Protein AF-A0A0N1IKX7-F1 (afdb_monomer)

Structure (mmCIF, N/CA/C/O backbone):
data_AF-A0A0N1IKX7-F1
#
_entry.id   AF-A0A0N1IKX7-F1
#
loop_
_atom_site.group_PDB
_atom_site.id
_atom_site.type_symbol
_atom_site.label_atom_id
_atom_site.label_alt_id
_atom_site.label_comp_id
_atom_site.label_asym_id
_atom_site.label_entity_id
_atom_site.label_seq_id
_atom_site.pdbx_PDB_ins_code
_atom_site.Cartn_x
_atom_site.Cartn_y
_atom_site.Cartn_z
_atom_site.occupancy
_atom_site.B_iso_or_equiv
_atom_site.auth_seq_id
_atom_site.auth_comp_id
_atom_site.auth_asym_id
_atom_site.auth_atom_id
_atom_site.pdbx_PDB_model_num
ATOM 1 N N . MET A 1 1 ? 39.703 12.500 -57.273 1.00 55.53 1 MET A N 1
ATOM 2 C CA . MET A 1 1 ? 38.374 13.156 -57.177 1.00 55.53 1 MET A CA 1
ATOM 3 C C . MET A 1 1 ? 37.239 12.207 -56.747 1.00 55.53 1 MET A C 1
ATOM 5 O O . MET A 1 1 ? 36.127 12.673 -56.560 1.00 55.53 1 MET A O 1
ATOM 9 N N . TYR A 1 2 ? 37.491 10.905 -56.528 1.00 56.50 2 TYR A N 1
ATOM 10 C CA . TYR A 1 2 ? 36.464 9.918 -56.144 1.00 56.50 2 TYR A CA 1
ATOM 11 C C . TYR A 1 2 ? 36.329 9.700 -54.623 1.00 56.50 2 TYR A C 1
ATOM 13 O O . TYR A 1 2 ? 35.263 9.308 -54.157 1.00 56.50 2 TYR A O 1
ATOM 21 N N . GLU A 1 3 ? 37.367 9.986 -53.830 1.00 61.75 3 GLU A N 1
ATOM 22 C CA . GLU A 1 3 ? 37.381 9.651 -52.394 1.00 61.75 3 GLU A CA 1
ATOM 23 C C . GLU A 1 3 ? 36.375 10.458 -51.563 1.00 61.75 3 GLU A C 1
ATOM 25 O O . GLU A 1 3 ? 35.703 9.904 -50.696 1.00 61.75 3 GLU A O 1
ATOM 30 N N . GLY A 1 4 ? 36.167 11.737 -51.891 1.00 70.50 4 GLY A N 1
ATOM 31 C CA . GLY A 1 4 ? 35.191 12.582 -51.195 1.00 70.50 4 GLY A CA 1
ATOM 32 C C . GLY A 1 4 ? 33.738 12.113 -51.351 1.00 70.50 4 GLY A C 1
ATOM 33 O O . GLY A 1 4 ? 32.927 12.314 -50.449 1.00 70.50 4 GLY A O 1
ATOM 34 N N . MET A 1 5 ? 33.403 11.436 -52.456 1.00 76.06 5 MET A N 1
ATOM 35 C CA . MET A 1 5 ? 32.031 11.006 -52.742 1.00 76.06 5 MET A CA 1
ATOM 36 C C . MET A 1 5 ? 31.626 9.774 -51.921 1.00 76.06 5 MET A C 1
ATOM 38 O O . MET A 1 5 ? 30.508 9.716 -51.410 1.00 76.06 5 MET A O 1
ATOM 42 N N . TYR A 1 6 ? 32.548 8.828 -51.716 1.00 77.88 6 TYR A N 1
ATOM 43 C CA . TYR A 1 6 ? 32.311 7.664 -50.855 1.00 77.88 6 TYR A CA 1
ATOM 44 C C . TYR A 1 6 ? 32.184 8.052 -49.383 1.00 77.88 6 TYR A C 1
ATOM 46 O O . TYR A 1 6 ? 31.316 7.525 -48.688 1.00 77.88 6 TYR A O 1
ATOM 54 N N . VAL A 1 7 ? 32.992 9.012 -48.922 1.00 80.00 7 VAL A N 1
ATOM 55 C CA . VAL A 1 7 ? 32.901 9.547 -47.555 1.00 80.00 7 VAL A CA 1
ATOM 56 C C . VAL A 1 7 ? 31.553 10.238 -47.339 1.00 80.00 7 VAL A C 1
ATOM 58 O O . VAL A 1 7 ? 30.869 9.956 -46.356 1.00 80.00 7 VAL A O 1
ATOM 61 N N . CYS A 1 8 ? 31.113 11.071 -48.286 1.00 80.19 8 CYS A N 1
ATOM 62 C CA . CYS A 1 8 ? 29.815 11.744 -48.198 1.00 80.19 8 CYS A CA 1
ATOM 63 C C . CYS A 1 8 ? 28.640 10.745 -48.204 1.00 80.19 8 CYS A C 1
ATOM 65 O O . CYS A 1 8 ? 27.700 10.870 -47.417 1.00 80.19 8 CYS A O 1
ATOM 67 N N . TRP A 1 9 ? 28.718 9.699 -49.031 1.00 86.62 9 TRP A N 1
ATOM 68 C CA . TRP A 1 9 ? 27.712 8.637 -49.078 1.00 86.62 9 TRP A CA 1
ATOM 69 C C . TRP A 1 9 ? 27.663 7.805 -47.788 1.00 86.62 9 TRP A C 1
ATOM 71 O O . TRP A 1 9 ? 26.578 7.521 -47.274 1.00 86.62 9 TRP A O 1
ATOM 81 N N . ALA A 1 10 ? 28.823 7.455 -47.226 1.00 83.00 10 ALA A N 1
ATOM 82 C CA . ALA A 1 10 ? 28.919 6.706 -45.976 1.00 83.00 10 ALA A CA 1
ATOM 83 C C . ALA A 1 10 ? 28.345 7.496 -44.790 1.00 83.00 10 ALA A C 1
ATOM 85 O O . ALA A 1 10 ? 27.597 6.935 -43.988 1.00 83.00 10 ALA A O 1
ATOM 86 N N . VAL A 1 11 ? 28.617 8.804 -44.716 1.00 84.31 11 VAL A N 1
ATOM 87 C CA . VAL A 1 11 ? 28.045 9.694 -43.693 1.00 84.31 11 VAL A CA 1
ATOM 88 C C . VAL A 1 11 ? 26.527 9.808 -43.848 1.00 84.31 11 VAL A C 1
ATOM 90 O O . VAL A 1 11 ? 25.802 9.668 -42.861 1.00 84.31 11 VAL A O 1
ATOM 93 N N . GLY A 1 12 ? 26.022 9.972 -45.076 1.00 83.69 12 GLY A N 1
ATOM 94 C CA . GLY A 1 12 ? 24.582 10.000 -45.348 1.00 83.69 12 GLY A CA 1
ATOM 95 C C . GLY A 1 12 ? 23.872 8.707 -44.926 1.00 83.69 12 GLY A C 1
ATOM 96 O O . GLY A 1 12 ? 22.839 8.749 -44.253 1.00 83.69 12 GLY A O 1
ATOM 97 N N . ARG A 1 13 ? 24.455 7.541 -45.239 1.00 84.19 13 ARG A N 1
ATOM 98 C CA . ARG A 1 13 ? 23.925 6.237 -44.806 1.00 84.19 13 ARG A CA 1
ATOM 99 C C . ARG A 1 13 ? 24.012 6.035 -43.294 1.00 84.19 13 ARG A C 1
ATOM 101 O O . ARG A 1 13 ? 23.060 5.532 -42.701 1.00 84.19 13 ARG A O 1
ATOM 108 N N . GLY A 1 14 ? 25.126 6.425 -42.676 1.00 81.56 14 GLY A N 1
ATOM 109 C CA . GLY A 1 14 ? 25.322 6.341 -41.229 1.00 81.56 14 GLY A CA 1
ATOM 110 C C . GLY A 1 14 ? 24.294 7.178 -40.469 1.00 81.56 14 GLY A C 1
ATOM 111 O O . GLY A 1 14 ? 23.661 6.683 -39.538 1.00 81.56 14 GLY A O 1
ATOM 112 N N . GLY A 1 15 ? 24.043 8.407 -40.930 1.00 81.56 15 GLY A N 1
ATOM 113 C CA . GLY A 1 15 ? 23.010 9.282 -40.378 1.00 81.56 15 GLY A CA 1
ATOM 114 C C . GLY A 1 15 ? 21.599 8.704 -40.521 1.00 81.56 15 GLY A C 1
ATOM 115 O O . GLY A 1 15 ? 20.828 8.724 -39.562 1.00 81.56 15 GLY A O 1
ATOM 116 N N . ALA A 1 16 ? 21.269 8.120 -41.677 1.00 79.06 16 ALA A N 1
ATOM 117 C CA . ALA A 1 16 ? 19.969 7.485 -41.900 1.00 79.06 16 ALA A CA 1
ATOM 118 C C . ALA A 1 16 ? 19.746 6.258 -40.994 1.00 79.06 16 ALA A C 1
ATOM 120 O O . ALA A 1 16 ? 18.664 6.100 -40.424 1.00 79.06 16 ALA A O 1
ATOM 121 N N . LEU A 1 17 ? 20.773 5.422 -40.802 1.00 78.00 17 LEU A N 1
ATOM 122 C CA . LEU A 1 17 ? 20.716 4.265 -39.902 1.00 78.00 17 LEU A CA 1
ATOM 123 C C . LEU A 1 17 ? 20.590 4.691 -38.435 1.00 78.00 17 LEU A C 1
ATOM 125 O O . LEU A 1 17 ? 19.743 4.158 -37.719 1.00 78.00 17 LEU A O 1
ATOM 129 N N . ALA A 1 18 ? 21.362 5.693 -38.004 1.00 76.31 18 ALA A N 1
ATOM 130 C CA . ALA A 1 18 ? 21.282 6.246 -36.655 1.00 76.31 18 ALA A CA 1
ATOM 131 C C . ALA A 1 18 ? 19.911 6.886 -36.378 1.00 76.31 18 ALA A C 1
ATOM 133 O O . ALA A 1 18 ? 19.323 6.670 -35.318 1.00 76.31 18 ALA A O 1
ATOM 134 N N . ALA A 1 19 ? 19.350 7.616 -37.346 1.00 74.25 19 ALA A N 1
ATOM 135 C CA . ALA A 1 19 ? 18.011 8.188 -37.242 1.00 74.25 19 ALA A CA 1
ATOM 136 C C . ALA A 1 19 ? 16.918 7.104 -37.209 1.00 74.25 19 ALA A C 1
ATOM 138 O O . ALA A 1 19 ? 15.953 7.231 -36.452 1.00 74.25 19 ALA A O 1
ATOM 139 N N . GLY A 1 20 ? 17.075 6.025 -37.983 1.00 73.81 20 GLY A N 1
ATOM 140 C CA . GLY A 1 20 ? 16.193 4.856 -37.954 1.00 73.81 20 GLY A CA 1
ATOM 141 C C . GLY A 1 20 ? 16.225 4.136 -36.604 1.00 73.81 20 GLY A C 1
ATOM 142 O O . GLY A 1 20 ? 15.173 3.861 -36.029 1.00 73.81 20 GLY A O 1
ATOM 143 N N . TRP A 1 21 ? 17.418 3.928 -36.043 1.00 66.38 21 TRP A N 1
ATOM 144 C CA . TRP A 1 21 ? 17.613 3.362 -34.704 1.00 66.38 21 TRP A CA 1
ATOM 145 C C . TRP A 1 21 ? 17.051 4.261 -33.600 1.00 66.38 21 TRP A C 1
ATOM 147 O O . TRP A 1 21 ? 16.369 3.777 -32.700 1.00 66.38 21 TRP A O 1
ATOM 157 N N . ALA A 1 22 ? 17.257 5.577 -33.686 1.00 69.12 22 ALA A N 1
ATOM 158 C CA . ALA A 1 22 ? 16.705 6.530 -32.728 1.00 69.12 22 ALA A CA 1
ATOM 159 C C . ALA A 1 22 ? 15.168 6.580 -32.780 1.00 69.12 22 ALA A C 1
ATOM 161 O O . ALA A 1 22 ? 14.514 6.656 -31.739 1.00 69.12 22 ALA A O 1
ATOM 162 N N . ARG A 1 23 ? 14.564 6.507 -33.975 1.00 65.81 23 ARG A N 1
ATOM 163 C CA . ARG A 1 23 ? 13.100 6.456 -34.142 1.00 65.81 23 ARG A CA 1
ATOM 164 C C . ARG A 1 23 ? 12.515 5.118 -33.680 1.00 65.81 23 ARG A C 1
ATOM 166 O O . ARG A 1 23 ? 11.506 5.129 -32.979 1.00 65.81 23 ARG A O 1
ATOM 173 N N . GLY A 1 24 ? 13.170 3.996 -33.986 1.00 73.44 24 GLY A N 1
ATOM 174 C CA . GLY A 1 24 ? 12.773 2.663 -33.513 1.00 73.44 24 GLY A CA 1
ATOM 175 C C . GLY A 1 24 ? 12.915 2.496 -31.994 1.00 73.44 24 GLY A C 1
ATOM 176 O O . GLY A 1 24 ? 12.033 1.941 -31.340 1.00 73.44 24 GLY A O 1
ATOM 177 N N . GLY A 1 25 ? 13.972 3.063 -31.406 1.00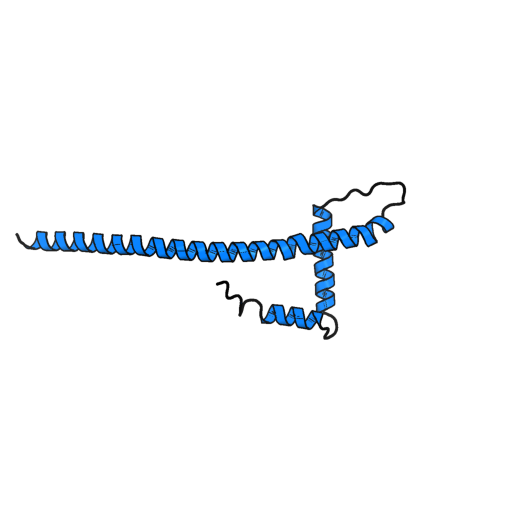 75.25 25 GLY A N 1
ATOM 178 C CA . GLY A 1 25 ? 14.210 3.052 -29.962 1.00 75.25 25 GLY A CA 1
ATOM 179 C C . GLY A 1 25 ? 13.168 3.844 -29.171 1.00 75.25 25 GLY A C 1
ATOM 180 O O . GLY A 1 25 ? 12.731 3.391 -28.116 1.00 75.25 25 GLY A O 1
ATOM 181 N N . ARG A 1 26 ? 12.694 4.988 -29.689 1.00 78.25 26 ARG A N 1
ATOM 182 C CA . ARG A 1 26 ? 11.660 5.813 -29.029 1.00 78.25 26 ARG A CA 1
ATOM 183 C C . ARG A 1 26 ? 10.333 5.076 -28.857 1.00 78.25 26 ARG A C 1
ATOM 185 O O . ARG A 1 26 ? 9.745 5.151 -27.783 1.00 78.25 26 ARG A O 1
ATOM 192 N N . ALA A 1 27 ? 9.882 4.337 -29.870 1.00 83.25 27 ALA A N 1
ATOM 193 C CA . ALA A 1 27 ? 8.651 3.552 -29.772 1.00 83.25 27 ALA A CA 1
ATOM 194 C C . ALA A 1 27 ? 8.770 2.444 -28.708 1.00 83.25 27 ALA A C 1
ATOM 196 O O . ALA A 1 27 ? 7.875 2.278 -27.880 1.00 83.25 27 ALA A O 1
ATOM 197 N N . ALA A 1 28 ? 9.909 1.746 -28.664 1.00 83.06 28 ALA A N 1
ATOM 198 C CA . ALA A 1 28 ? 10.181 0.737 -27.642 1.00 83.06 28 ALA A CA 1
ATOM 199 C C . ALA A 1 28 ? 10.283 1.338 -26.224 1.00 83.06 28 ALA A C 1
ATOM 201 O O . ALA A 1 28 ? 9.813 0.732 -25.259 1.00 83.06 28 ALA A O 1
ATOM 202 N N . LEU A 1 29 ? 10.859 2.539 -26.088 1.00 85.38 29 LEU A N 1
ATOM 203 C CA . LEU A 1 29 ? 10.930 3.276 -24.822 1.00 85.38 29 LEU A CA 1
ATOM 204 C C . LEU A 1 29 ? 9.542 3.702 -24.334 1.00 85.38 29 LEU A C 1
ATOM 206 O O . LEU A 1 29 ? 9.228 3.481 -23.168 1.00 85.38 29 LEU A O 1
ATOM 210 N N . LEU A 1 30 ? 8.693 4.242 -25.214 1.00 86.69 30 LEU A N 1
ATOM 211 C CA . LEU A 1 30 ? 7.316 4.616 -24.876 1.00 86.69 30 LEU A CA 1
ATOM 212 C C . LEU A 1 30 ? 6.474 3.394 -24.490 1.00 86.69 30 LEU A C 1
ATOM 214 O O . LEU A 1 30 ? 5.746 3.442 -23.501 1.00 86.69 30 LEU A O 1
ATOM 218 N N . ALA A 1 31 ? 6.612 2.278 -25.212 1.00 86.94 31 ALA A N 1
ATOM 219 C CA . ALA A 1 31 ? 5.916 1.035 -24.884 1.00 86.94 31 ALA A CA 1
ATOM 220 C C . ALA A 1 31 ? 6.321 0.498 -23.500 1.00 86.94 31 ALA A C 1
ATOM 222 O O . ALA A 1 31 ? 5.463 0.106 -22.705 1.00 86.94 31 ALA A O 1
ATOM 223 N N . ARG A 1 32 ? 7.622 0.536 -23.179 1.00 87.12 32 ARG A N 1
ATOM 224 C CA . ARG A 1 32 ? 8.134 0.184 -21.848 1.00 87.12 32 ARG A CA 1
ATOM 225 C C . ARG A 1 32 ? 7.624 1.153 -20.787 1.00 87.12 32 ARG A C 1
ATOM 227 O O . ARG A 1 32 ? 7.108 0.697 -19.774 1.00 87.12 32 ARG A O 1
ATOM 234 N N . ALA A 1 33 ? 7.704 2.461 -21.017 1.00 91.12 33 ALA A N 1
ATOM 235 C CA . ALA A 1 33 ? 7.211 3.470 -20.083 1.00 91.12 33 ALA A CA 1
ATOM 236 C C . ALA A 1 33 ? 5.717 3.283 -19.779 1.00 91.12 33 ALA A C 1
ATOM 238 O O . ALA A 1 33 ? 5.328 3.294 -18.617 1.00 91.12 33 ALA A O 1
ATOM 239 N N . ALA A 1 34 ? 4.892 3.013 -20.794 1.00 89.62 34 ALA A N 1
ATOM 240 C CA . ALA A 1 34 ? 3.471 2.729 -20.617 1.00 89.62 34 ALA A CA 1
ATOM 241 C C . ALA A 1 34 ? 3.225 1.442 -19.811 1.00 89.62 34 ALA A C 1
ATOM 243 O O . ALA A 1 34 ? 2.325 1.403 -18.972 1.00 89.62 34 ALA A O 1
ATOM 244 N N . LEU A 1 35 ? 4.025 0.391 -20.029 1.00 89.88 35 LEU A N 1
ATOM 245 C CA . LEU A 1 35 ? 3.959 -0.830 -19.224 1.00 89.88 35 LEU A CA 1
ATOM 246 C C . LEU A 1 35 ? 4.291 -0.541 -17.754 1.00 89.88 35 LEU A C 1
ATOM 248 O O . LEU A 1 35 ? 3.517 -0.908 -16.873 1.00 89.88 35 LEU A O 1
ATOM 252 N N . TRP A 1 36 ? 5.402 0.146 -17.486 1.00 90.94 36 TRP A N 1
ATOM 253 C CA . TRP A 1 36 ? 5.805 0.517 -16.128 1.00 90.94 36 TRP A CA 1
ATOM 254 C C . TRP A 1 36 ? 4.789 1.444 -15.460 1.00 90.94 36 TRP A C 1
ATOM 256 O O . TRP A 1 36 ? 4.455 1.225 -14.301 1.00 90.94 36 TRP A O 1
ATOM 266 N N . ALA A 1 37 ? 4.224 2.403 -16.195 1.00 92.62 37 ALA A N 1
ATOM 267 C CA . ALA A 1 37 ? 3.169 3.279 -15.701 1.00 92.62 37 ALA A CA 1
ATOM 268 C C . ALA A 1 37 ? 1.911 2.490 -15.312 1.00 92.62 37 ALA A C 1
ATOM 270 O O . ALA A 1 37 ? 1.367 2.704 -14.233 1.00 92.62 37 ALA A O 1
ATOM 271 N N . ARG A 1 38 ? 1.477 1.520 -16.132 1.00 93.06 38 ARG A N 1
ATOM 272 C CA . ARG A 1 38 ? 0.346 0.636 -15.791 1.00 93.06 38 ARG A CA 1
ATOM 273 C C . ARG A 1 38 ? 0.623 -0.200 -14.544 1.00 93.06 38 ARG A C 1
ATOM 275 O O . ARG A 1 38 ? -0.250 -0.326 -13.687 1.00 93.06 38 ARG A O 1
ATOM 282 N N . ARG A 1 39 ? 1.832 -0.754 -14.422 1.00 91.25 39 ARG A N 1
ATOM 283 C CA . ARG A 1 39 ? 2.255 -1.514 -13.235 1.00 91.25 39 ARG A CA 1
ATOM 284 C C . ARG A 1 39 ? 2.273 -0.640 -11.985 1.00 91.25 39 ARG A C 1
ATOM 286 O O . ARG A 1 39 ? 1.713 -1.036 -10.968 1.00 91.25 39 ARG A O 1
ATOM 293 N N . ALA A 1 40 ? 2.844 0.557 -12.086 1.00 90.38 40 ALA A N 1
ATOM 294 C CA . ALA A 1 40 ? 2.881 1.535 -11.008 1.00 90.38 40 ALA A CA 1
ATOM 295 C C . ALA A 1 40 ? 1.472 1.978 -10.598 1.00 90.38 40 ALA A C 1
ATOM 297 O O . ALA A 1 40 ? 1.183 2.027 -9.411 1.00 90.38 40 ALA A O 1
ATOM 298 N N . ALA A 1 41 ? 0.572 2.218 -11.554 1.00 92.94 41 ALA A N 1
ATOM 299 C CA . ALA A 1 41 ? -0.812 2.586 -11.271 1.00 92.94 41 ALA A CA 1
ATOM 300 C C . ALA A 1 41 ? -1.558 1.479 -10.509 1.00 92.94 41 ALA A C 1
ATOM 302 O O . ALA A 1 41 ? -2.202 1.757 -9.500 1.00 92.94 41 ALA A O 1
ATOM 303 N N . ARG A 1 42 ? -1.429 0.215 -10.939 1.00 90.94 42 ARG A N 1
ATOM 304 C CA . ARG A 1 42 ? -2.017 -0.932 -10.222 1.00 90.94 42 ARG A CA 1
ATOM 305 C C . ARG A 1 42 ? -1.435 -1.079 -8.812 1.00 90.94 42 ARG A C 1
ATOM 307 O O . ARG A 1 42 ? -2.188 -1.283 -7.866 1.00 90.94 42 ARG A O 1
ATOM 314 N N . ALA A 1 43 ? -0.117 -0.939 -8.662 1.00 88.94 43 ALA A N 1
ATOM 315 C CA . ALA A 1 43 ? 0.546 -1.005 -7.360 1.00 88.94 43 ALA A CA 1
ATOM 316 C C . ALA A 1 43 ? 0.129 0.150 -6.436 1.00 88.94 43 ALA A C 1
ATOM 318 O O . ALA A 1 43 ? -0.131 -0.073 -5.258 1.00 88.94 43 ALA A O 1
ATOM 319 N N . ALA A 1 44 ? 0.002 1.366 -6.970 1.00 92.06 44 ALA A N 1
ATOM 320 C CA . ALA A 1 44 ? -0.468 2.530 -6.230 1.00 92.06 44 ALA A CA 1
ATOM 321 C C . ALA A 1 44 ? -1.921 2.355 -5.774 1.00 92.06 44 ALA A C 1
ATOM 323 O O . ALA A 1 44 ? -2.229 2.633 -4.620 1.00 92.06 44 ALA A O 1
ATOM 324 N N . LEU A 1 45 ? -2.798 1.830 -6.637 1.00 93.50 45 LEU A N 1
ATOM 325 C CA . LEU A 1 45 ? -4.178 1.507 -6.272 1.00 93.50 45 LEU A CA 1
ATOM 326 C C . LEU A 1 45 ? -4.225 0.485 -5.125 1.00 93.50 45 LEU A C 1
ATOM 328 O O . LEU A 1 45 ? -4.945 0.685 -4.149 1.00 93.50 45 LEU A O 1
ATOM 332 N N . ALA A 1 46 ? -3.426 -0.582 -5.216 1.00 90.44 46 ALA A N 1
ATOM 333 C CA . ALA A 1 46 ? -3.327 -1.582 -4.158 1.00 90.44 46 ALA A CA 1
ATOM 334 C C . ALA A 1 46 ? -2.791 -0.978 -2.848 1.00 90.44 46 ALA A C 1
ATOM 336 O O . ALA A 1 46 ? -3.338 -1.246 -1.781 1.00 90.44 46 ALA A O 1
ATOM 337 N N . ALA A 1 47 ? -1.772 -0.117 -2.919 1.00 89.56 47 ALA A N 1
ATOM 338 C CA . ALA A 1 47 ? -1.226 0.575 -1.755 1.00 89.56 47 ALA A CA 1
ATOM 339 C C . ALA A 1 47 ? -2.253 1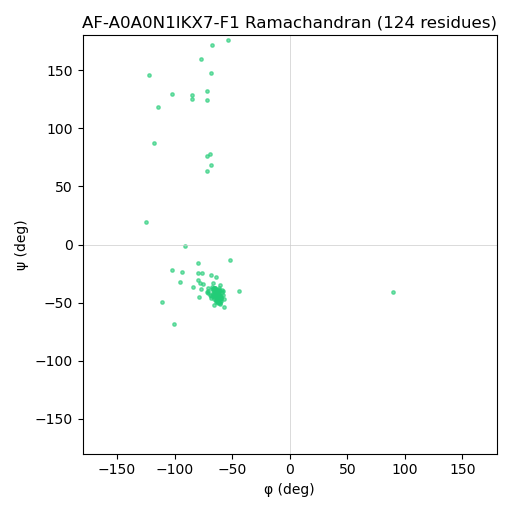.520 -1.111 1.00 89.56 47 ALA A C 1
ATOM 341 O O . ALA A 1 47 ? -2.392 1.521 0.107 1.00 89.56 47 ALA A O 1
ATOM 342 N N . LEU A 1 48 ? -3.017 2.272 -1.908 1.00 91.75 48 LEU A N 1
ATOM 343 C CA . LEU A 1 48 ? -4.095 3.135 -1.417 1.00 91.75 48 LEU A CA 1
ATOM 344 C C . LEU A 1 48 ? -5.203 2.329 -0.732 1.00 91.75 48 LEU A C 1
ATOM 346 O O . LEU A 1 48 ? -5.700 2.735 0.316 1.00 91.75 48 LEU A O 1
ATOM 350 N N . ALA A 1 49 ? -5.567 1.168 -1.278 1.00 90.06 49 ALA A N 1
ATOM 351 C CA . ALA A 1 49 ? -6.540 0.289 -0.640 1.00 90.06 49 ALA A CA 1
ATOM 352 C C . ALA A 1 49 ? -6.010 -0.275 0.692 1.00 90.06 49 ALA A C 1
ATOM 354 O O . ALA A 1 49 ? -6.701 -0.218 1.707 1.00 90.06 49 ALA A O 1
ATOM 355 N N . LEU A 1 50 ? -4.771 -0.775 0.712 1.00 87.56 50 LEU A N 1
ATOM 356 C CA . LEU A 1 50 ? -4.187 -1.436 1.883 1.00 87.56 50 LEU A CA 1
ATOM 357 C C . LEU A 1 50 ? -3.760 -0.469 2.997 1.00 87.56 50 LEU A C 1
ATOM 359 O O . LEU A 1 50 ? -3.857 -0.827 4.166 1.00 87.56 50 LEU A O 1
ATOM 363 N N . LEU A 1 51 ? -3.283 0.732 2.660 1.00 88.44 51 LEU A N 1
ATOM 364 C CA . LEU A 1 51 ? -2.780 1.723 3.624 1.00 88.44 51 LEU A CA 1
ATOM 365 C C . LEU A 1 51 ? -3.772 2.859 3.900 1.00 88.44 51 LEU A C 1
ATOM 367 O O . LEU A 1 51 ? -3.678 3.518 4.933 1.00 88.44 51 LEU A O 1
ATOM 371 N N . GLY A 1 52 ? -4.709 3.104 2.986 1.00 90.62 52 GLY A N 1
ATOM 372 C CA . GLY A 1 52 ? -5.752 4.116 3.134 1.00 90.62 52 GLY A CA 1
ATOM 373 C C . GLY A 1 52 ? -7.076 3.492 3.548 1.00 90.62 52 GLY A C 1
ATOM 374 O O . GLY A 1 52 ? -7.520 3.680 4.676 1.00 90.62 52 GLY A O 1
ATOM 375 N N . LEU A 1 53 ? -7.693 2.725 2.644 1.00 90.50 53 LEU A N 1
ATOM 376 C CA . LEU A 1 53 ? -9.070 2.251 2.812 1.00 90.50 53 LEU A CA 1
ATOM 377 C C . LEU A 1 53 ? -9.233 1.276 3.986 1.00 90.50 53 LEU A C 1
ATOM 379 O O . LEU A 1 53 ? -10.099 1.493 4.830 1.00 90.50 53 LEU A O 1
ATOM 383 N N . VAL A 1 54 ? -8.413 0.221 4.055 1.00 90.25 54 VAL A N 1
ATOM 384 C CA . VAL A 1 54 ? -8.518 -0.796 5.118 1.00 90.25 54 VAL A CA 1
ATOM 385 C C . VAL A 1 54 ? -8.305 -0.181 6.509 1.00 90.25 54 VAL A C 1
ATOM 387 O O . VAL A 1 54 ? -9.176 -0.365 7.362 1.00 90.25 54 VAL A O 1
ATOM 390 N N . PRO A 1 55 ? -7.231 0.597 6.759 1.00 90.50 55 PRO A N 1
ATOM 391 C CA . PRO A 1 55 ? -7.016 1.208 8.063 1.00 90.50 55 PRO A CA 1
ATOM 392 C C . PRO A 1 55 ? -8.085 2.234 8.421 1.00 90.50 55 PRO A C 1
ATOM 394 O O . PRO A 1 55 ? -8.501 2.276 9.571 1.00 90.50 55 PRO A O 1
ATOM 397 N N . LEU A 1 56 ? -8.567 3.021 7.453 1.00 90.06 56 LEU A N 1
ATOM 398 C CA . LEU A 1 56 ? -9.625 4.001 7.690 1.00 90.06 56 LEU A CA 1
ATOM 399 C C . LEU A 1 56 ? -10.940 3.322 8.096 1.00 90.06 56 LEU A C 1
ATOM 401 O O . LEU A 1 56 ? -11.549 3.713 9.087 1.00 90.06 56 LEU A O 1
ATOM 405 N N . MET A 1 57 ? -11.358 2.281 7.366 1.00 89.44 57 MET A N 1
ATOM 406 C CA . MET A 1 57 ? -12.571 1.519 7.688 1.00 89.44 57 MET A CA 1
ATOM 407 C C . MET A 1 57 ? -12.466 0.850 9.060 1.00 89.44 57 MET A C 1
ATOM 409 O O . MET A 1 57 ? -13.415 0.887 9.841 1.00 89.44 57 MET A O 1
ATOM 413 N N . PHE A 1 58 ? -11.311 0.256 9.366 1.00 87.38 58 PHE A N 1
ATOM 414 C CA . PHE A 1 58 ? -11.079 -0.414 10.642 1.00 87.38 58 PHE A CA 1
ATOM 415 C C . PHE A 1 58 ? -11.006 0.573 11.815 1.00 87.38 58 PHE A C 1
ATOM 417 O O . PHE A 1 58 ? -11.621 0.338 12.855 1.00 87.38 58 PHE A O 1
ATOM 424 N N . GLY A 1 59 ? -10.301 1.693 11.636 1.00 86.56 59 GLY A N 1
ATOM 425 C CA . GLY A 1 59 ? -10.200 2.773 12.616 1.00 86.56 59 GLY A CA 1
ATOM 426 C C . GLY A 1 59 ? -11.564 3.362 12.953 1.00 86.56 59 GLY A C 1
ATOM 427 O O . GLY A 1 59 ? -11.919 3.410 14.126 1.00 86.56 59 GLY A O 1
ATOM 428 N N . LEU A 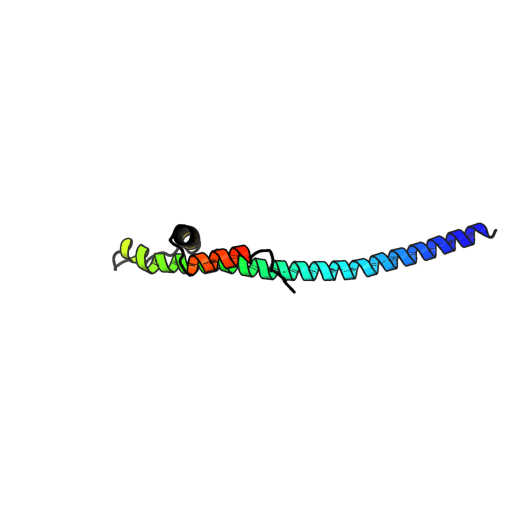1 60 ? -12.366 3.690 11.936 1.00 87.00 60 LEU A N 1
ATOM 429 C CA . LEU A 1 60 ? -13.716 4.223 12.122 1.00 87.00 60 LEU A CA 1
ATOM 430 C C . LEU A 1 60 ? -14.645 3.221 12.826 1.00 87.00 60 LEU A C 1
ATOM 43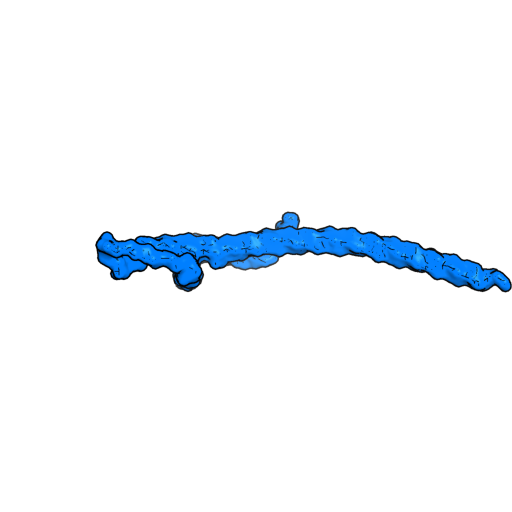2 O O . LEU A 1 60 ? -15.431 3.609 13.687 1.00 87.00 60 LEU A O 1
ATOM 436 N N . LEU A 1 61 ? -14.549 1.926 12.496 1.00 88.19 61 LEU A N 1
ATOM 437 C CA . LEU A 1 61 ? -15.335 0.876 13.150 1.00 88.19 61 LEU A CA 1
ATOM 438 C C . LEU A 1 61 ? -15.017 0.794 14.649 1.00 88.19 61 LEU A C 1
ATOM 440 O O . LEU A 1 61 ? -15.929 0.790 15.474 1.00 88.19 61 LEU A O 1
ATOM 444 N N . LEU A 1 62 ? -13.731 0.734 15.006 1.00 84.31 6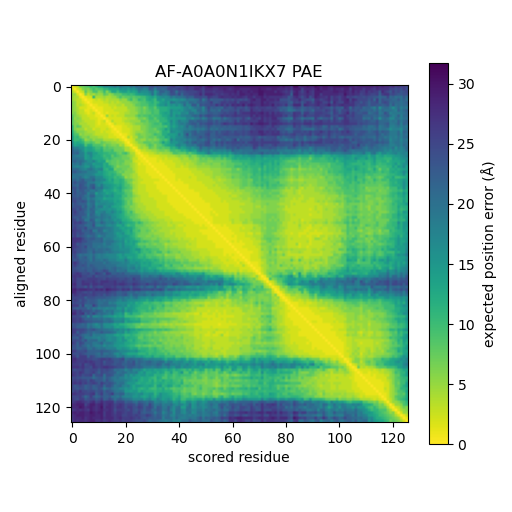2 LEU A N 1
ATOM 445 C CA . LEU A 1 62 ? -13.307 0.688 16.406 1.00 84.31 62 LEU A CA 1
ATOM 446 C C . LEU A 1 62 ? -13.655 1.979 17.138 1.00 84.31 62 LEU A C 1
ATOM 448 O O . LEU A 1 62 ? -14.059 1.938 18.298 1.00 84.31 62 LEU A O 1
ATOM 452 N N . GLU A 1 63 ? -13.533 3.117 16.466 1.00 84.62 63 GLU A N 1
ATOM 453 C CA . GLU A 1 63 ? -13.911 4.39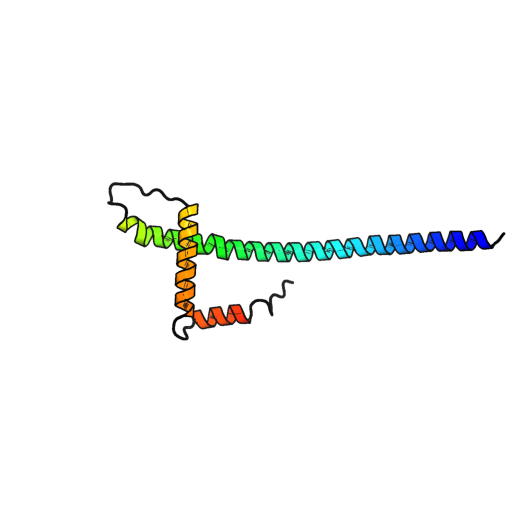0 17.044 1.00 84.62 63 GLU A CA 1
ATOM 454 C C . GLU A 1 63 ? -15.406 4.426 17.377 1.00 84.62 63 GLU A C 1
ATOM 456 O O . GLU A 1 63 ? -15.770 4.729 18.512 1.00 84.62 63 GLU A O 1
ATOM 461 N N . LEU A 1 64 ? -16.262 4.039 16.429 1.00 84.44 64 LEU A N 1
ATOM 462 C CA . LEU A 1 64 ? -17.711 4.019 16.606 1.00 84.44 64 LEU A CA 1
ATOM 463 C C . LEU A 1 64 ? -18.159 3.020 17.680 1.00 84.44 64 LEU A C 1
ATOM 465 O O . LEU A 1 64 ? -19.038 3.334 18.478 1.00 84.44 64 LEU A O 1
ATOM 469 N N . VAL A 1 65 ? -17.559 1.827 17.711 1.00 86.44 65 VAL A N 1
ATOM 470 C CA . VAL A 1 65 ? -17.979 0.731 18.602 1.00 86.44 65 VAL A CA 1
ATOM 471 C C . VAL A 1 65 ? -17.383 0.842 20.004 1.00 86.44 65 VAL A C 1
ATOM 473 O O . VAL A 1 65 ? -18.048 0.481 20.970 1.00 86.44 65 VAL A O 1
ATOM 476 N N . LEU A 1 66 ? -16.136 1.300 20.138 1.00 84.00 66 LEU A N 1
ATOM 477 C CA . LEU A 1 66 ? -15.423 1.315 21.420 1.00 84.00 66 LEU A CA 1
ATOM 478 C C . LEU A 1 66 ? -15.215 2.731 21.946 1.00 84.00 66 LEU A C 1
ATOM 480 O O . LEU A 1 66 ? -15.491 3.006 23.110 1.00 84.00 66 LEU A O 1
ATOM 484 N N . VAL A 1 67 ? -14.705 3.633 21.106 1.00 82.69 67 VAL A N 1
ATOM 485 C CA . VAL A 1 67 ? -14.202 4.930 21.575 1.00 82.69 67 VAL A CA 1
ATOM 486 C C . VAL A 1 67 ? -15.348 5.906 21.842 1.00 82.69 67 VAL A C 1
ATOM 488 O O . VAL A 1 67 ? -15.345 6.546 22.889 1.00 82.69 67 VAL A O 1
ATOM 491 N N . ILE A 1 68 ? -16.333 6.019 20.945 1.00 83.44 68 ILE A N 1
ATOM 492 C CA . ILE A 1 68 ? -17.511 6.884 21.118 1.00 83.44 68 ILE A CA 1
ATOM 493 C C . ILE A 1 68 ? -18.289 6.550 22.402 1.00 83.44 68 ILE A C 1
ATOM 495 O O . ILE A 1 68 ? -18.463 7.469 23.203 1.00 83.44 68 ILE A O 1
ATOM 499 N N . PRO A 1 69 ? -18.711 5.294 22.667 1.00 80.62 69 PRO A N 1
ATOM 500 C CA . PRO A 1 69 ? -19.483 4.990 23.874 1.00 80.62 69 PRO A CA 1
ATOM 501 C C . PRO A 1 69 ? -18.670 5.125 25.167 1.00 80.62 69 PRO A C 1
ATOM 503 O O . PRO A 1 69 ? -19.245 5.401 26.215 1.00 80.62 69 PRO A O 1
ATOM 506 N N . LEU A 1 70 ? -17.343 4.954 25.113 1.00 81.94 70 LEU A N 1
ATOM 507 C CA . LEU A 1 70 ? -16.475 5.132 26.279 1.00 81.94 70 LEU A CA 1
ATOM 508 C C . LEU A 1 70 ? -16.196 6.613 26.583 1.00 81.94 70 LEU A C 1
ATOM 510 O O . LEU A 1 70 ? -16.026 6.971 27.746 1.00 81.94 70 LEU A O 1
ATOM 514 N N . ARG A 1 71 ? -16.116 7.466 25.550 1.00 77.25 71 ARG A N 1
ATOM 515 C CA . ARG A 1 71 ? -15.725 8.878 25.692 1.00 77.25 71 ARG A CA 1
ATOM 516 C C . ARG A 1 71 ? -16.909 9.844 25.818 1.00 77.25 71 ARG A C 1
ATOM 518 O O . ARG A 1 71 ? -16.744 10.880 26.455 1.00 77.25 71 ARG A O 1
ATOM 525 N N . VAL A 1 72 ? -18.059 9.563 25.190 1.00 72.56 72 VAL A N 1
ATOM 526 C CA . VAL A 1 72 ? -19.173 10.524 25.081 1.00 72.56 72 VAL A CA 1
ATOM 527 C C . VAL A 1 72 ? -20.408 10.039 25.858 1.00 72.56 72 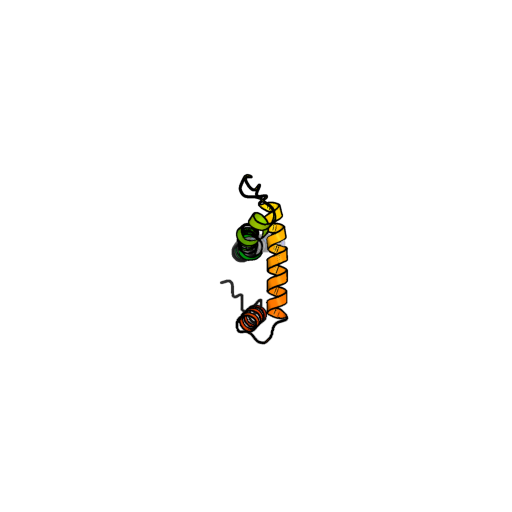VAL A C 1
ATOM 529 O O . VAL A 1 72 ? -20.976 9.007 25.504 1.00 72.56 72 VAL A O 1
ATOM 532 N N . PRO A 1 73 ? -20.877 10.774 26.885 1.00 71.56 73 PRO A N 1
ATOM 533 C CA . PRO A 1 73 ? -22.219 10.583 27.438 1.00 71.56 73 PRO A CA 1
ATOM 534 C C . PRO A 1 73 ? -23.289 11.029 26.421 1.00 71.56 73 PRO A C 1
ATOM 536 O O . PRO A 1 73 ? -23.060 11.970 25.669 1.00 71.56 73 PRO A O 1
ATOM 539 N N . LEU A 1 74 ? -24.460 10.377 26.412 1.00 67.12 74 LEU A N 1
ATOM 540 C CA . LEU A 1 74 ? -25.494 10.421 25.350 1.00 67.12 74 LEU A CA 1
ATOM 541 C C . LEU A 1 74 ? -25.981 11.813 24.880 1.00 67.12 74 LEU A C 1
ATOM 543 O O . LEU A 1 74 ? -26.629 11.905 23.843 1.00 67.12 74 LEU A O 1
ATOM 547 N N . GLU A 1 75 ? -25.665 12.884 25.605 1.00 71.50 75 GLU A N 1
ATOM 548 C CA . GLU A 1 75 ? -26.145 14.250 25.361 1.00 71.50 75 GLU A CA 1
ATOM 549 C C . GLU A 1 75 ? -25.236 15.091 24.439 1.00 71.50 75 GLU A C 1
ATOM 551 O O . GLU A 1 75 ? -25.529 16.256 24.174 1.00 71.50 75 GLU A O 1
ATOM 556 N N . GLN A 1 76 ? -24.105 14.552 23.963 1.00 73.25 76 GLN A N 1
ATOM 557 C CA . GLN A 1 76 ? -23.151 15.289 23.120 1.00 73.25 76 GLN A CA 1
ATOM 558 C C . GLN A 1 76 ? -22.913 14.614 21.764 1.00 73.25 76 GLN A C 1
ATOM 560 O O . GLN A 1 76 ? -22.893 13.390 21.649 1.00 73.25 76 GLN A O 1
ATOM 565 N N . SER A 1 77 ? -22.689 15.426 20.723 1.00 73.38 77 SER A N 1
ATOM 566 C CA . SER A 1 77 ? -22.345 14.926 19.387 1.00 73.38 77 SER A CA 1
ATOM 567 C C . SER A 1 77 ? -20.831 14.676 19.266 1.00 73.38 77 SER A C 1
ATOM 569 O O . SER A 1 77 ? -20.030 15.552 19.604 1.00 73.38 77 SER A O 1
ATOM 571 N N . PRO A 1 78 ? -20.401 13.487 18.805 1.00 71.44 78 PRO A N 1
ATOM 572 C CA . PRO A 1 78 ? -18.987 13.175 18.636 1.00 71.44 78 PRO A CA 1
ATOM 573 C C . PRO A 1 78 ? -18.389 13.939 17.447 1.00 71.44 78 PRO A C 1
ATOM 575 O O . PRO A 1 78 ? -18.925 13.908 16.341 1.00 71.44 78 PRO A O 1
ATOM 578 N N . VAL A 1 79 ? -17.236 14.578 17.660 1.00 77.94 79 VAL A N 1
ATOM 579 C CA . VAL A 1 79 ? -16.418 15.149 16.579 1.00 77.94 79 VAL A CA 1
ATOM 580 C C . VAL A 1 79 ? -15.523 14.046 16.011 1.00 77.94 79 VAL A C 1
ATOM 582 O O . VAL A 1 79 ? -14.803 13.400 16.773 1.00 77.94 79 VAL A O 1
ATOM 585 N N . LEU A 1 80 ? -15.591 13.831 14.695 1.00 74.75 80 LEU A N 1
ATOM 586 C CA . LEU A 1 80 ? -14.783 12.854 13.958 1.00 74.75 80 LEU A CA 1
ATOM 587 C C . LEU A 1 80 ? -13.652 13.578 13.224 1.00 74.75 80 LEU A C 1
ATOM 589 O O . LEU A 1 80 ? -13.903 14.536 12.487 1.00 74.75 80 LEU A O 1
ATOM 593 N N . PHE A 1 81 ? -12.417 13.112 13.390 1.00 82.75 81 PHE A N 1
ATOM 594 C CA . PHE A 1 81 ? -11.244 13.673 12.726 1.00 82.75 81 PHE A CA 1
ATOM 595 C C . PHE A 1 81 ? -10.622 12.604 11.836 1.00 82.75 81 PHE A C 1
ATOM 597 O O . PHE A 1 81 ? -9.661 11.942 12.212 1.00 82.75 81 PHE A O 1
ATOM 604 N N . VAL A 1 82 ? -11.118 12.513 10.600 1.00 83.25 82 VAL A N 1
ATOM 605 C CA . VAL A 1 82 ? -10.776 11.470 9.612 1.00 83.25 82 VAL A CA 1
ATOM 606 C C . VAL A 1 82 ? -9.275 11.162 9.521 1.00 83.25 82 VAL A C 1
ATOM 608 O O . VAL A 1 82 ? -8.884 10.005 9.400 1.00 83.25 82 VAL A O 1
ATOM 611 N N . TRP A 1 83 ? -8.413 12.181 9.587 1.00 85.06 83 TRP A N 1
ATOM 612 C CA . TRP A 1 83 ? -6.961 11.989 9.535 1.00 85.06 83 TRP A CA 1
ATOM 613 C C . TRP A 1 83 ? -6.381 11.348 10.807 1.00 85.06 83 TRP A C 1
ATOM 615 O O . TRP A 1 83 ? -5.498 10.494 10.729 1.00 85.06 83 TRP A O 1
ATOM 625 N N . GLN A 1 84 ? -6.878 11.742 11.980 1.00 85.94 84 GLN A N 1
ATOM 626 C CA . GLN A 1 84 ? -6.499 11.137 13.255 1.00 85.94 84 GLN A CA 1
ATOM 627 C C . GLN A 1 84 ? -7.023 9.701 13.342 1.00 85.94 84 GLN A C 1
ATOM 629 O O . GLN A 1 84 ? -6.271 8.794 13.701 1.00 85.94 84 GLN A O 1
ATOM 634 N N . ASP A 1 85 ? -8.278 9.490 12.951 1.00 85.75 85 ASP A N 1
ATOM 635 C CA . ASP A 1 85 ? -8.933 8.182 12.992 1.00 85.75 85 ASP A CA 1
ATOM 636 C C . ASP A 1 85 ? -8.274 7.216 12.000 1.00 85.75 85 ASP A C 1
ATOM 638 O O . ASP A 1 85 ? -8.094 6.035 12.299 1.00 85.75 85 ASP A O 1
ATOM 642 N N . TRP A 1 86 ? -7.788 7.728 10.863 1.00 90.06 86 TRP A N 1
ATOM 643 C CA . TRP A 1 86 ? -6.922 6.981 9.953 1.00 90.06 86 TRP A CA 1
ATOM 644 C C . TRP A 1 86 ? -5.617 6.542 10.625 1.00 90.06 86 TRP A C 1
ATOM 646 O O . TRP A 1 86 ? -5.282 5.358 10.582 1.00 90.06 86 TRP A O 1
ATOM 656 N N . ALA A 1 87 ? -4.881 7.456 11.264 1.00 90.75 87 ALA A N 1
ATOM 657 C CA . ALA A 1 87 ? -3.612 7.125 11.914 1.00 90.75 87 ALA A CA 1
ATOM 658 C C . ALA A 1 87 ? -3.793 6.092 13.045 1.00 90.75 87 ALA A C 1
ATOM 660 O O . ALA A 1 87 ? -3.008 5.144 13.159 1.00 90.75 87 ALA A O 1
ATOM 661 N N . LEU A 1 88 ? -4.860 6.228 13.839 1.00 88.25 88 LEU A N 1
ATOM 662 C CA . LEU A 1 88 ? -5.258 5.245 14.850 1.00 88.25 88 LEU A CA 1
ATOM 663 C C . LEU A 1 88 ? -5.639 3.907 14.208 1.00 88.25 88 LEU A C 1
ATOM 665 O O . LEU A 1 88 ? -5.181 2.854 14.648 1.00 88.25 88 LEU A O 1
ATOM 669 N N . GLY A 1 89 ? -6.394 3.940 13.112 1.00 89.81 89 GLY A N 1
ATOM 670 C CA . GLY A 1 89 ? -6.739 2.767 12.318 1.00 89.81 89 GLY A CA 1
ATOM 671 C C . GLY A 1 89 ? -5.518 2.017 11.781 1.00 89.81 89 GLY A C 1
ATOM 672 O O . GLY A 1 89 ? -5.477 0.786 11.847 1.00 89.81 89 GLY A O 1
ATOM 673 N N . VAL A 1 90 ? -4.480 2.730 11.324 1.00 91.75 90 VAL A N 1
ATOM 674 C CA . VAL A 1 90 ? -3.195 2.137 10.905 1.00 91.75 90 VAL A CA 1
ATOM 675 C C . VAL A 1 90 ? -2.519 1.443 12.082 1.00 91.75 90 VAL A C 1
ATOM 677 O O . VAL A 1 90 ? -2.071 0.301 11.946 1.00 91.75 90 VAL A O 1
ATOM 680 N N . LEU A 1 91 ? -2.477 2.092 13.247 1.00 90.56 91 LEU A N 1
ATOM 681 C CA . LEU A 1 91 ? -1.906 1.510 14.459 1.00 90.56 91 LEU A CA 1
ATOM 682 C C . LEU A 1 91 ? -2.651 0.233 14.873 1.00 90.56 91 LEU A C 1
ATOM 684 O O . LEU A 1 91 ? -2.013 -0.797 15.091 1.00 90.56 91 LEU A O 1
ATOM 688 N N . TYR A 1 92 ? -3.983 0.263 14.930 1.00 87.69 92 TYR A N 1
ATOM 689 C CA . TYR A 1 92 ? -4.782 -0.900 15.314 1.00 87.69 92 TYR A CA 1
ATOM 690 C C . TYR A 1 92 ? -4.653 -2.044 14.313 1.00 87.69 92 TYR A C 1
ATOM 692 O O . TYR A 1 92 ? -4.443 -3.187 14.715 1.00 87.69 92 TYR A O 1
ATOM 700 N N . THR A 1 93 ? -4.692 -1.743 13.014 1.00 90.06 93 THR A N 1
ATOM 701 C CA . THR A 1 93 ? -4.480 -2.743 11.958 1.00 90.06 93 THR A CA 1
ATOM 702 C C . THR A 1 93 ? -3.110 -3.405 12.110 1.00 90.06 93 THR A C 1
ATOM 704 O O . THR A 1 93 ? -2.990 -4.624 11.997 1.00 90.06 93 THR A O 1
ATOM 707 N N . LYS A 1 94 ? -2.071 -2.626 12.439 1.00 89.75 94 LYS A N 1
ATOM 708 C CA . LYS A 1 94 ? -0.720 -3.141 12.687 1.00 89.75 94 LYS A CA 1
ATOM 709 C C . LYS A 1 94 ? -0.660 -4.042 13.923 1.00 89.75 94 LYS A C 1
ATOM 711 O O . LYS A 1 94 ? -0.020 -5.089 13.859 1.00 89.75 94 LYS A O 1
ATOM 716 N N . ILE A 1 95 ? -1.332 -3.673 15.015 1.00 90.06 95 ILE A N 1
ATOM 717 C CA . ILE A 1 95 ? -1.420 -4.500 16.230 1.00 90.06 95 ILE A CA 1
ATOM 718 C C . ILE A 1 95 ? -2.145 -5.813 15.924 1.00 90.06 95 ILE A C 1
ATOM 720 O O . ILE A 1 95 ? -1.626 -6.878 16.236 1.00 90.06 95 ILE A O 1
ATOM 724 N N . VAL A 1 96 ? -3.302 -5.763 15.260 1.00 86.94 96 VAL A N 1
ATOM 725 C CA . VAL A 1 96 ? -4.078 -6.960 14.898 1.00 86.94 96 VAL A CA 1
ATOM 726 C C . VAL A 1 96 ? -3.293 -7.865 13.952 1.00 86.94 96 VAL A C 1
ATOM 728 O O . VAL A 1 96 ? -3.271 -9.079 14.145 1.00 86.94 96 VAL A O 1
ATOM 731 N N . CYS A 1 97 ? -2.602 -7.295 12.965 1.00 86.88 97 CYS A N 1
ATOM 732 C CA . CYS A 1 97 ? -1.723 -8.047 12.075 1.00 86.88 97 CYS A CA 1
ATOM 733 C C . CYS A 1 97 ? -0.587 -8.721 12.860 1.00 86.88 97 CYS A C 1
ATOM 735 O O . CYS A 1 97 ? -0.362 -9.920 12.706 1.00 86.88 97 CYS A O 1
ATOM 737 N N . ALA A 1 98 ? 0.070 -7.992 13.770 1.00 89.38 98 ALA A N 1
ATOM 738 C CA . ALA A 1 98 ? 1.111 -8.550 14.629 1.00 89.38 98 ALA A CA 1
ATOM 739 C C . ALA A 1 98 ? 0.577 -9.692 15.505 1.00 89.38 98 ALA A C 1
ATOM 741 O O . ALA A 1 98 ? 1.183 -10.758 15.537 1.00 89.38 98 ALA A O 1
ATOM 742 N N . LEU A 1 99 ? -0.583 -9.518 16.143 1.00 89.06 99 LEU A N 1
ATOM 743 C CA . LEU A 1 99 ? -1.233 -10.562 16.940 1.00 89.06 99 LEU A CA 1
ATOM 744 C C . LEU A 1 99 ? -1.606 -11.784 16.093 1.00 89.06 99 LEU A C 1
ATOM 746 O O . LEU A 1 99 ? -1.387 -12.913 16.517 1.00 89.06 99 LEU A O 1
ATOM 750 N N . THR A 1 100 ? -2.116 -11.570 14.879 1.00 87.19 100 THR A N 1
ATOM 751 C CA . THR A 1 100 ? -2.454 -12.650 13.936 1.00 87.19 100 THR A CA 1
ATOM 752 C C . THR A 1 100 ? -1.215 -13.460 13.552 1.00 87.19 100 THR A C 1
ATOM 754 O O . THR A 1 100 ? -1.293 -14.679 13.426 1.00 87.19 100 THR A O 1
ATOM 757 N N . MET A 1 101 ? -0.063 -12.801 13.402 1.00 85.06 101 MET A N 1
ATOM 758 C CA . MET A 1 101 ? 1.210 -13.451 13.077 1.00 85.06 101 MET A CA 1
ATOM 759 C C . MET A 1 101 ? 1.891 -14.096 14.292 1.00 85.06 101 MET A C 1
ATOM 761 O O . MET A 1 101 ? 2.575 -15.104 14.140 1.00 85.06 101 MET A O 1
ATOM 765 N N . MET A 1 102 ? 1.701 -13.539 15.491 1.00 86.25 102 MET A N 1
ATOM 766 C CA . MET A 1 102 ? 2.196 -14.098 16.756 1.00 86.25 102 MET A CA 1
ATOM 767 C C . MET A 1 102 ? 1.321 -15.241 17.288 1.00 86.25 102 MET A C 1
ATOM 769 O O . MET A 1 102 ? 1.754 -15.987 18.165 1.00 86.25 102 MET A O 1
ATOM 773 N N . GLY A 1 103 ? 0.096 -15.376 16.780 1.00 81.75 103 GLY A N 1
ATOM 774 C CA . GLY A 1 103 ? -0.819 -16.446 17.143 1.00 81.75 103 GLY A CA 1
ATOM 775 C C . GLY A 1 103 ? -0.363 -17.840 16.670 1.00 81.75 103 GLY A C 1
ATOM 776 O O . GLY A 1 103 ? 0.597 -17.967 15.900 1.00 81.75 103 GLY A O 1
ATOM 777 N N .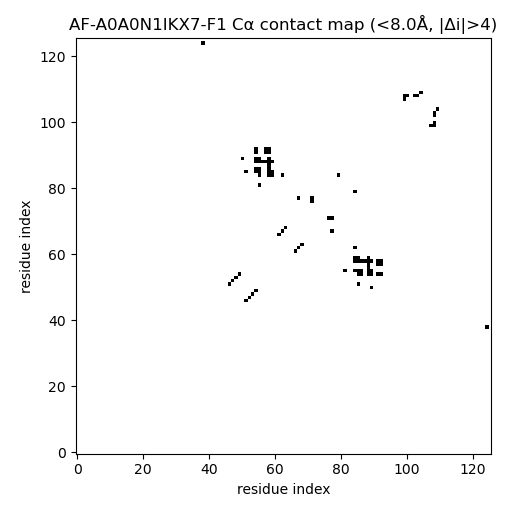 PRO A 1 104 ? -1.067 -18.900 17.112 1.00 81.12 104 PRO A N 1
ATOM 778 C CA . PRO A 1 104 ? -0.909 -20.274 16.621 1.00 81.12 104 PRO A CA 1
ATOM 779 C C . PRO A 1 104 ? -1.041 -20.384 15.091 1.00 81.12 104 PRO A C 1
ATOM 781 O O . PRO A 1 104 ? -1.410 -19.423 14.419 1.00 81.12 104 PRO A O 1
ATOM 784 N N . ASP A 1 105 ? -0.828 -21.581 14.532 1.00 79.06 105 ASP A N 1
ATOM 785 C CA . ASP A 1 105 ? -1.000 -21.871 13.096 1.00 79.06 105 ASP A CA 1
ATOM 786 C C . ASP A 1 105 ? -2.474 -21.812 12.642 1.00 79.06 105 ASP A C 1
ATOM 788 O O . ASP A 1 105 ? -3.112 -22.811 12.287 1.00 79.06 105 ASP A O 1
ATOM 792 N N . TRP A 1 106 ? -3.043 -20.612 12.648 1.00 82.44 106 TRP A N 1
ATOM 793 C CA . TRP A 1 106 ? -4.380 -20.312 12.167 1.00 82.44 106 TRP A CA 1
ATOM 794 C C . TRP A 1 106 ? -4.423 -20.245 10.641 1.00 82.44 106 TRP A C 1
ATOM 796 O O . TRP A 1 106 ? -3.422 -20.022 9.955 1.00 82.44 106 TRP A O 1
ATOM 806 N N . THR A 1 107 ? -5.626 -20.394 10.090 1.00 83.44 107 THR A N 1
ATOM 807 C CA . THR A 1 107 ? -5.880 -20.239 8.651 1.00 83.44 107 THR A CA 1
ATOM 808 C C . THR A 1 107 ? -5.497 -18.849 8.147 1.00 83.44 107 THR A C 1
ATOM 810 O O . THR A 1 107 ? -4.907 -18.757 7.074 1.00 83.44 107 THR A O 1
ATOM 813 N N . MET A 1 108 ? -5.749 -17.786 8.924 1.00 80.44 108 MET A N 1
ATOM 814 C CA . MET A 1 108 ? -5.334 -16.422 8.569 1.00 80.44 108 MET A CA 1
ATOM 815 C C . MET A 1 108 ? -3.816 -16.271 8.496 1.00 80.44 108 MET A C 1
ATOM 817 O O . MET A 1 108 ? -3.314 -15.767 7.496 1.00 80.44 108 MET A O 1
ATOM 821 N N . ARG A 1 109 ? -3.079 -16.746 9.507 1.00 84.56 109 ARG A N 1
ATOM 822 C CA . ARG A 1 109 ? -1.613 -16.698 9.506 1.00 84.56 109 ARG A CA 1
ATOM 823 C C . ARG A 1 109 ? -1.043 -17.412 8.281 1.00 84.56 109 ARG A C 1
ATOM 825 O O . ARG A 1 109 ? -0.247 -16.827 7.555 1.00 84.56 109 ARG A O 1
ATOM 832 N N . ARG A 1 110 ? -1.531 -18.622 7.978 1.00 84.88 110 ARG A N 1
ATOM 833 C CA . ARG A 1 110 ? -1.140 -19.359 6.763 1.00 84.88 110 ARG A CA 1
ATOM 834 C C . ARG A 1 110 ? -1.496 -18.615 5.477 1.00 84.88 110 ARG A C 1
ATOM 836 O O . ARG A 1 110 ? -0.714 -18.648 4.534 1.00 84.88 110 ARG A O 1
ATOM 843 N N . ALA A 1 111 ? -2.654 -17.959 5.414 1.00 82.94 111 ALA A N 1
ATOM 844 C CA . ALA A 1 111 ? -3.053 -17.175 4.248 1.00 82.94 111 ALA A CA 1
ATOM 845 C C . ALA A 1 111 ? -2.137 -15.958 4.034 1.00 82.94 111 ALA A C 1
ATOM 847 O O . ALA A 1 111 ? -1.751 -15.691 2.900 1.00 82.94 111 ALA A O 1
ATOM 848 N N . ILE A 1 112 ? -1.740 -15.269 5.110 1.00 82.62 112 ILE A N 1
ATOM 849 C CA . ILE A 1 112 ? -0.793 -14.145 5.066 1.00 82.62 112 ILE A CA 1
ATOM 850 C C . ILE A 1 112 ? 0.609 -14.634 4.690 1.00 82.62 112 ILE A C 1
ATOM 852 O O . ILE A 1 112 ? 1.233 -14.060 3.805 1.00 82.62 112 ILE A O 1
ATOM 856 N N . GLU A 1 113 ? 1.096 -15.716 5.301 1.00 85.06 113 GLU A N 1
ATOM 857 C CA . GLU A 1 113 ? 2.392 -16.317 4.959 1.00 85.06 113 GLU A CA 1
ATOM 858 C C . GLU A 1 113 ? 2.427 -16.804 3.508 1.00 85.06 113 GLU A C 1
ATOM 860 O O . GLU A 1 113 ? 3.434 -16.625 2.824 1.00 85.06 113 GLU A O 1
ATOM 865 N N . LYS A 1 114 ? 1.324 -17.380 3.018 1.00 83.00 114 LYS A N 1
ATOM 866 C CA . LYS A 1 114 ? 1.167 -17.757 1.614 1.00 83.00 114 LYS A CA 1
ATOM 867 C C . LYS A 1 114 ? 1.199 -16.524 0.714 1.00 83.00 114 LYS A C 1
ATOM 869 O O . LYS A 1 114 ? 2.005 -16.483 -0.202 1.00 83.00 114 LYS A O 1
ATOM 874 N N . ALA A 1 115 ? 0.419 -15.489 1.021 1.00 79.00 115 ALA A N 1
ATOM 875 C CA . ALA A 1 115 ? 0.432 -14.236 0.266 1.00 79.00 115 ALA A CA 1
ATOM 876 C C . ALA A 1 115 ? 1.809 -13.545 0.278 1.00 79.00 115 ALA A C 1
ATOM 878 O O . ALA A 1 115 ? 2.201 -12.954 -0.722 1.00 79.00 115 ALA A O 1
ATOM 879 N N . TYR A 1 116 ? 2.565 -13.642 1.376 1.00 79.06 116 TYR A N 1
ATOM 880 C CA . TYR A 1 116 ? 3.931 -13.125 1.473 1.00 79.06 116 TYR A CA 1
ATOM 881 C C . TYR A 1 116 ? 4.925 -13.962 0.658 1.00 79.06 116 TYR A C 1
ATOM 883 O O . TYR A 1 116 ? 5.796 -13.406 -0.000 1.00 79.06 116 TYR A O 1
ATOM 891 N N . ARG A 1 117 ? 4.793 -15.294 0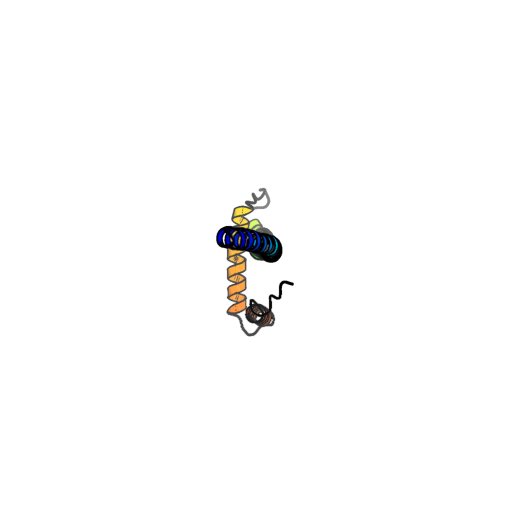.676 1.00 79.88 117 ARG A N 1
ATOM 892 C CA . ARG A 1 117 ? 5.659 -16.219 -0.074 1.00 79.88 117 ARG A CA 1
ATOM 893 C C . ARG A 1 117 ? 5.404 -16.163 -1.582 1.00 79.88 117 ARG A C 1
ATOM 895 O O . ARG A 1 117 ? 6.352 -16.234 -2.361 1.00 79.88 117 ARG A O 1
ATOM 902 N N . ASP A 1 118 ? 4.143 -16.012 -1.967 1.00 78.69 118 ASP A N 1
ATOM 903 C CA . ASP A 1 118 ? 3.706 -15.821 -3.352 1.00 78.69 118 ASP A CA 1
ATOM 904 C C . ASP A 1 118 ? 3.995 -14.364 -3.808 1.00 78.69 118 ASP A C 1
ATOM 906 O O . ASP A 1 118 ? 4.214 -14.077 -4.990 1.00 78.69 118 ASP A O 1
ATOM 910 N N . GLY A 1 119 ? 4.074 -13.432 -2.850 1.00 66.62 119 GLY A N 1
ATOM 911 C CA . GLY A 1 119 ? 4.310 -12.003 -3.038 1.00 66.62 119 GLY A CA 1
ATOM 912 C C . GLY A 1 119 ? 5.744 -11.663 -3.453 1.00 66.62 119 GLY A C 1
ATOM 913 O O . GLY A 1 119 ? 6.701 -11.969 -2.754 1.00 66.62 119 GLY A O 1
ATOM 914 N N . ILE A 1 120 ? 5.869 -10.957 -4.584 1.00 54.00 120 ILE A N 1
ATOM 915 C CA . ILE A 1 120 ? 7.069 -10.625 -5.389 1.00 54.00 120 ILE A CA 1
ATOM 916 C C . ILE A 1 120 ? 7.396 -11.664 -6.470 1.00 54.00 120 ILE A C 1
ATOM 918 O O . ILE A 1 120 ? 7.721 -11.263 -7.588 1.00 54.00 120 ILE A O 1
ATOM 922 N N . ARG A 1 121 ? 7.282 -12.973 -6.211 1.00 55.84 121 ARG A N 1
ATOM 923 C CA . ARG A 1 121 ? 7.750 -13.987 -7.178 1.00 55.84 121 ARG A CA 1
ATOM 924 C C . ARG A 1 121 ? 6.781 -14.249 -8.338 1.00 55.84 121 ARG A C 1
ATOM 926 O O . ARG A 1 121 ? 7.233 -14.625 -9.414 1.00 55.84 121 ARG A O 1
ATOM 933 N N . GLU A 1 122 ? 5.487 -13.986 -8.150 1.00 52.91 122 GLU A N 1
ATOM 934 C CA . GLU A 1 122 ? 4.424 -14.246 -9.140 1.00 52.91 122 GLU A CA 1
ATOM 935 C C . GLU A 1 122 ? 3.576 -13.017 -9.495 1.00 52.91 122 GLU A C 1
ATOM 937 O O . GLU A 1 122 ? 2.505 -13.134 -10.087 1.00 52.91 122 GLU A O 1
ATOM 942 N N . MET A 1 123 ? 4.072 -11.804 -9.221 1.00 52.72 123 MET A N 1
ATOM 943 C CA . MET A 1 123 ? 3.489 -10.586 -9.794 1.00 52.72 123 MET A CA 1
ATOM 944 C C . MET A 1 123 ? 3.812 -10.486 -11.298 1.00 52.72 123 MET A C 1
ATOM 946 O O . MET A 1 123 ? 4.478 -9.549 -11.744 1.00 52.72 123 MET A O 1
ATOM 950 N N . ASP A 1 124 ? 3.324 -11.439 -12.100 1.00 51.78 124 ASP A N 1
ATOM 951 C CA . ASP A 1 124 ? 3.203 -11.293 -13.551 1.00 51.78 124 ASP A CA 1
ATOM 952 C C . ASP A 1 124 ? 2.109 -10.257 -13.825 1.00 51.78 124 ASP A C 1
ATOM 954 O O . ASP A 1 124 ? 0.954 -10.553 -14.123 1.00 51.78 124 ASP A O 1
ATOM 958 N N . LEU A 1 125 ? 2.475 -8.988 -13.660 1.00 53.19 125 LEU A N 1
ATOM 959 C CA . LEU A 1 125 ? 1.699 -7.866 -14.155 1.00 53.19 125 LEU A CA 1
ATOM 960 C C . LEU A 1 125 ? 1.849 -7.840 -15.686 1.00 53.19 125 LEU A C 1
ATOM 962 O O . LEU A 1 125 ? 2.629 -7.036 -16.222 1.00 53.19 125 LEU A O 1
ATOM 966 N N . LYS A 1 126 ? 1.149 -8.748 -16.372 1.00 43.75 126 LYS A N 1
ATOM 967 C CA . LYS A 1 126 ? 0.789 -8.584 -17.785 1.00 43.75 126 LYS A CA 1
ATOM 968 C C . LYS A 1 126 ? -0.185 -7.413 -17.951 1.00 43.75 126 LYS A C 1
ATOM 970 O O . LYS A 1 126 ? -1.076 -7.205 -17.085 1.00 43.75 126 LYS A O 1
#

Secondary structure (DSSP, 8-state):
--HHHHHHHHHHHHHHHHHHHHHHHHHHHHHHHHHHHHHHHHHHHHHHIIIIIHHHHHHHHHIIIIIHHHH--TTSPPPP-HHHHHHHHHHHHHHHHHHHHHSSS-HHHHHHHHHHHHTTTS----

Organism: Papilio machaon (NCBI:txid76193)

Radius of gyration: 29.09 Å; Cα contacts (8 Å, |Δi|>4): 48; chains: 1; bounding box: 64×37×85 Å

InterPro domains:
  IPR056521 E3 ubiquitin-protein ligase MARCHF6-like, C-terminal domain [PF23113] (28-126)

Sequence (126 aa):
MYEGMYVCWAVGRGGALAAGWARGGRAALLARAALWARRAARAALAALALLGLVPLMFGLLLELVLVIPLRVPLEQSPVLFVWQDWALGVLYTKIVCALTMMGPDWTMRRAIEKAYRDGIREMDLK

Solvent-accessible surface area (backbone atoms only — not comparable to full-atom values): 7096 Å² total; per-residue (Å²): 136,64,68,67,56,56,53,53,49,51,50,54,51,50,50,52,52,52,51,50,49,54,56,55,48,49,55,55,49,51,54,48,49,52,50,52,48,53,51,49,51,54,51,49,52,52,46,45,43,64,68,43,50,50,16,33,55,51,17,48,49,49,37,63,71,51,48,44,70,73,73,48,65,94,92,59,85,85,86,82,53,69,70,61,38,28,55,52,6,44,52,51,51,51,50,52,51,50,50,46,64,72,44,70,99,41,73,65,35,51,50,51,52,45,50,54,67,49,50,80,82,66,72,76,81,122

Foldseek 3Di:
DCPVVVVVVVVVVVVVVVVVVVVVVVVVVVVVVVLVVLVVVVVVVVCCCVLPVQLLVQLVVCCVPPVCVVPDDPPDDDDDDSVVSSVSSNVVVVVVVVCLCVDDPDPVNVVVVVCVVCPPPPPPSD

Mean predicted aligned error: 12.19 Å

pLDDT: mean 81.23, std 10.36, range [43.75, 93.5]